Protein AF-A0A329ZVU0-F1 (afdb_monomer_lite)

Foldseek 3Di:
DPFDFAPDFDWDLAKWFWLDWAADAQRWIKTKTFHADPVQGTKIKIWTQFHPVFAPDDHGDIHHQRHGRGGGHFRHDPNHRPCPDPPDTDTDTDMWIFSPRVPSVPYVPQQQPVDPDRRHDPRIDDCVVSNVVSCCVPPVDDD

Radius of gyration: 15.56 Å; chains: 1; bounding box: 35×38×43 Å

Secondary structure (DSSP, 8-state):
-PPPPP--EEE-SSSEEEEEEEE-GGG-EEEEEEEEETTTEEEEEEEEEE-GGG----TT-EE-TT-EEEEBPBP-BTTB---SSTT---B--EEEEES-TT----TTTSB-TTSTTTTB-TTEE--HHHHHHHHHHHHS---

pLDDT: mean 91.16, std 9.7, range [45.03, 98.69]

Sequence (143 aa):
MKNPKSNVEIVAIANGEVLDTRAFYLETHQVTILHETSKYGKFIIRYGEMDKNSIKVNIGDKVKQGQVLGYAGLMLENGVHPNIVPNRQVMMLHFEYFTNGNDTNVIGKLTDKSKLPFQRRNDITDPLEILQEGYNNTFGGNK

Structure (mmCIF, N/CA/C/O backbone):
data_AF-A0A329ZVU0-F1
#
_entry.id   AF-A0A329ZVU0-F1
#
loop_
_atom_site.group_PDB
_atom_site.id
_atom_site.type_symbol
_atom_site.label_atom_id
_atom_site.label_alt_id
_atom_site.label_comp_id
_atom_site.label_asym_id
_atom_site.label_entity_id
_atom_site.label_seq_id
_atom_site.pdbx_PDB_ins_code
_atom_site.Cartn_x
_atom_site.Cartn_y
_atom_site.Cartn_z
_atom_site.occupancy
_atom_site.B_iso_or_equiv
_atom_site.auth_seq_id
_atom_site.auth_comp_id
_atom_site.auth_asym_id
_atom_site.auth_atom_id
_atom_site.pdbx_PDB_model_num
ATOM 1 N N . MET A 1 1 ? 8.796 -9.697 -25.199 1.00 48.38 1 MET A N 1
ATOM 2 C CA . MET A 1 1 ? 8.230 -10.566 -24.141 1.00 48.38 1 MET A CA 1
ATOM 3 C C . MET A 1 1 ? 6.923 -9.946 -23.676 1.00 48.38 1 MET A C 1
ATOM 5 O O . MET A 1 1 ? 6.872 -8.728 -23.585 1.00 48.38 1 MET A O 1
ATOM 9 N N . LYS A 1 2 ? 5.865 -10.730 -23.429 1.00 51.41 2 LYS A N 1
ATOM 10 C CA . LYS A 1 2 ? 4.685 -10.203 -22.721 1.00 51.41 2 LYS A CA 1
ATOM 11 C C . LYS A 1 2 ? 5.136 -9.844 -21.302 1.00 51.41 2 LYS A C 1
ATOM 13 O O . LYS A 1 2 ? 5.776 -10.687 -20.677 1.00 51.41 2 LYS A O 1
ATOM 18 N N . ASN A 1 3 ? 4.848 -8.630 -20.823 1.00 59.19 3 ASN A N 1
ATOM 19 C CA . ASN A 1 3 ? 5.105 -8.287 -19.423 1.00 59.19 3 ASN A CA 1
ATOM 20 C C . ASN A 1 3 ? 4.354 -9.303 -18.547 1.00 59.19 3 ASN A C 1
ATOM 22 O O . ASN A 1 3 ? 3.129 -9.405 -18.692 1.00 59.19 3 ASN A O 1
ATOM 26 N N . PRO A 1 4 ? 5.046 -10.098 -17.711 1.00 73.25 4 PRO A N 1
ATOM 27 C CA . PRO A 1 4 ? 4.374 -10.968 -16.755 1.00 73.25 4 PRO A CA 1
ATOM 28 C C . PRO A 1 4 ? 3.457 -10.107 -15.883 1.00 73.25 4 PRO A C 1
ATOM 30 O O . PRO A 1 4 ? 3.841 -9.026 -15.436 1.00 73.25 4 PRO A O 1
ATOM 33 N N . LYS A 1 5 ? 2.231 -10.574 -15.665 1.00 75.44 5 LYS A N 1
ATOM 34 C CA . LYS A 1 5 ? 1.333 -9.979 -14.679 1.00 75.44 5 LYS A CA 1
ATOM 35 C C . LYS A 1 5 ? 1.378 -10.839 -13.432 1.00 75.44 5 LYS A C 1
ATOM 37 O O . LYS A 1 5 ? 1.271 -12.060 -13.542 1.00 75.44 5 LYS A O 1
ATOM 42 N N . SER A 1 6 ? 1.523 -10.207 -12.274 1.00 81.12 6 SER A N 1
ATOM 43 C CA . SER A 1 6 ? 1.318 -10.904 -11.012 1.00 81.12 6 SER A CA 1
ATOM 44 C C . SER A 1 6 ? -0.130 -11.382 -10.924 1.00 81.12 6 SER A C 1
ATOM 46 O O . SER A 1 6 ? -1.058 -10.654 -11.273 1.00 81.12 6 SER A O 1
ATOM 48 N N . ASN A 1 7 ? -0.320 -12.603 -10.441 1.00 84.44 7 ASN A N 1
ATOM 49 C CA . ASN A 1 7 ? -1.609 -13.124 -9.995 1.00 84.44 7 ASN A CA 1
ATOM 50 C C . ASN A 1 7 ? -1.753 -13.061 -8.462 1.00 84.44 7 ASN A C 1
ATOM 52 O O . ASN A 1 7 ? -2.696 -13.631 -7.922 1.00 84.44 7 ASN A O 1
ATOM 56 N N . VAL A 1 8 ? -0.827 -12.391 -7.767 1.00 86.19 8 VAL A N 1
ATOM 57 C CA . VAL A 1 8 ? -0.874 -12.191 -6.315 1.00 86.19 8 VAL A CA 1
ATOM 58 C C . VAL A 1 8 ? -1.695 -10.946 -6.010 1.00 86.19 8 VAL A C 1
ATOM 60 O O . VAL A 1 8 ? -1.301 -9.830 -6.361 1.00 86.19 8 VAL A O 1
ATOM 63 N N . GLU A 1 9 ? -2.840 -11.155 -5.369 1.00 94.38 9 GLU A N 1
ATOM 64 C CA . GLU A 1 9 ? -3.731 -10.088 -4.925 1.00 94.38 9 GLU A CA 1
ATOM 65 C C . GLU A 1 9 ? -3.141 -9.342 -3.730 1.00 94.38 9 GLU A C 1
ATOM 67 O O . GLU A 1 9 ? -2.630 -9.940 -2.783 1.00 94.38 9 GLU A O 1
ATOM 72 N N . ILE A 1 10 ? -3.256 -8.018 -3.764 1.00 96.62 10 ILE A N 1
ATOM 73 C CA . ILE A 1 10 ? -2.991 -7.144 -2.626 1.00 96.62 10 ILE A CA 1
ATOM 74 C C . ILE A 1 10 ? -4.347 -6.669 -2.118 1.00 96.62 10 ILE A C 1
ATOM 76 O O . ILE A 1 10 ? -5.135 -6.098 -2.878 1.00 96.62 10 ILE A O 1
ATOM 80 N N . VAL A 1 11 ? -4.623 -6.914 -0.840 1.00 96.56 11 VAL A N 1
ATOM 81 C CA . VAL A 1 11 ? -5.914 -6.623 -0.208 1.00 96.56 11 VAL A CA 1
ATOM 82 C C . VAL A 1 11 ? -5.766 -5.609 0.922 1.00 96.56 11 VAL A C 1
ATOM 84 O O . VAL A 1 11 ? -4.717 -5.520 1.558 1.00 96.56 11 VAL A O 1
ATOM 87 N N . ALA A 1 12 ? -6.832 -4.858 1.193 1.00 97.19 12 ALA A N 1
ATOM 88 C CA . ALA A 1 12 ? -6.907 -3.980 2.354 1.00 97.19 12 ALA A CA 1
ATOM 89 C C . ALA A 1 12 ? -6.915 -4.803 3.652 1.00 97.19 12 ALA A C 1
ATOM 91 O O . ALA A 1 12 ? -7.777 -5.663 3.836 1.00 97.19 12 ALA A O 1
ATOM 92 N N . ILE A 1 13 ? -5.995 -4.520 4.579 1.00 95.62 13 ILE A N 1
ATOM 93 C CA . ILE A 1 13 ? -5.874 -5.289 5.833 1.00 95.62 13 ILE A CA 1
ATOM 94 C C . ILE A 1 13 ? -6.981 -4.985 6.853 1.00 95.62 13 ILE A C 1
ATOM 96 O O . ILE A 1 13 ? -7.172 -5.739 7.801 1.00 95.62 13 ILE A O 1
ATOM 100 N N . ALA A 1 14 ? -7.686 -3.869 6.670 1.00 96.06 14 ALA A N 1
ATOM 101 C CA . ALA A 1 14 ? -8.777 -3.392 7.509 1.00 96.06 14 ALA A CA 1
ATOM 102 C C . ALA A 1 14 ? -9.691 -2.466 6.689 1.00 96.06 14 ALA A C 1
ATOM 104 O O . ALA A 1 14 ? -9.379 -2.098 5.554 1.00 96.06 14 ALA A O 1
ATOM 105 N N . ASN A 1 15 ? -10.814 -2.041 7.268 1.00 96.94 15 ASN A N 1
ATOM 106 C CA . ASN A 1 15 ? -11.616 -0.962 6.688 1.00 96.94 15 ASN A CA 1
ATOM 107 C C . ASN A 1 15 ? -10.808 0.345 6.656 1.00 96.94 15 ASN A C 1
ATOM 109 O O . ASN A 1 15 ? -9.943 0.557 7.508 1.00 96.94 15 ASN A O 1
ATOM 113 N N . GLY A 1 16 ? -11.079 1.224 5.695 1.00 98.00 16 GLY A N 1
ATOM 114 C CA . GLY A 1 16 ? -10.339 2.480 5.598 1.00 98.00 16 GLY A CA 1
ATOM 115 C C . GLY A 1 16 ? -10.793 3.415 4.488 1.00 98.00 16 GLY A C 1
ATOM 116 O O . GLY A 1 16 ? -11.824 3.199 3.848 1.00 98.00 16 GLY A O 1
ATOM 117 N N . GLU A 1 17 ? -10.001 4.458 4.270 1.00 98.56 17 GLU A N 1
ATOM 118 C CA . GLU A 1 17 ? -10.152 5.447 3.204 1.00 98.56 17 GLU A CA 1
ATOM 119 C C . GLU A 1 17 ? -8.820 5.661 2.484 1.00 98.56 17 GLU A C 1
ATOM 121 O O . GLU A 1 17 ? -7.778 5.839 3.121 1.00 98.56 17 GLU A O 1
ATOM 126 N N . VAL A 1 18 ? -8.848 5.637 1.155 1.00 98.50 18 VAL A N 1
ATOM 127 C CA . VAL A 1 18 ? -7.662 5.845 0.324 1.00 98.50 18 VAL A CA 1
ATOM 128 C C . VAL A 1 18 ? -7.239 7.310 0.391 1.00 98.50 18 VAL A C 1
ATOM 130 O O . VAL A 1 18 ? -7.974 8.201 -0.027 1.00 98.50 18 VAL A O 1
ATOM 133 N N . LEU A 1 19 ? -6.026 7.558 0.878 1.00 98.25 19 LEU A N 1
ATOM 134 C CA . LEU A 1 19 ? -5.441 8.895 0.971 1.00 98.25 19 LEU A CA 1
ATOM 135 C C . LEU A 1 19 ? -4.626 9.274 -0.268 1.00 98.25 19 LEU A C 1
ATOM 137 O O . LEU A 1 19 ? -4.458 10.458 -0.557 1.00 98.25 19 LEU A O 1
ATOM 141 N N . ASP A 1 20 ? -4.057 8.290 -0.968 1.00 97.56 20 ASP A N 1
ATOM 142 C CA . ASP A 1 20 ? -3.112 8.555 -2.049 1.00 97.56 20 ASP A CA 1
ATOM 143 C C . ASP A 1 20 ? -2.966 7.368 -3.006 1.00 97.56 20 ASP A C 1
ATOM 145 O O . ASP A 1 20 ? -2.939 6.214 -2.578 1.00 97.56 20 ASP A O 1
ATOM 149 N N . THR A 1 21 ? -2.793 7.668 -4.292 1.00 96.94 21 THR A N 1
ATOM 150 C CA . THR A 1 21 ? -2.464 6.705 -5.351 1.00 96.94 21 THR A CA 1
ATOM 151 C C . THR A 1 21 ? -1.487 7.361 -6.326 1.00 96.94 21 THR A C 1
ATOM 153 O O . THR A 1 21 ? -1.842 8.353 -6.966 1.00 96.94 21 THR A O 1
ATOM 156 N N . ARG A 1 22 ? -0.252 6.860 -6.457 1.00 95.56 22 ARG A N 1
ATOM 157 C CA . ARG A 1 22 ? 0.761 7.502 -7.327 1.00 95.56 22 ARG A CA 1
ATOM 158 C C . ARG A 1 22 ? 1.888 6.574 -7.764 1.00 95.56 22 ARG A C 1
ATOM 160 O O . ARG A 1 22 ? 2.026 5.475 -7.236 1.00 95.56 22 ARG A O 1
ATOM 167 N N . ALA A 1 23 ? 2.728 7.078 -8.669 1.00 96.06 23 ALA A N 1
ATOM 168 C CA . ALA A 1 23 ? 3.979 6.444 -9.068 1.00 96.06 23 ALA A CA 1
ATOM 169 C C . ALA A 1 23 ? 4.916 6.197 -7.875 1.00 96.06 23 ALA A C 1
ATOM 171 O O . ALA A 1 23 ? 5.032 7.025 -6.966 1.00 96.06 23 ALA A O 1
ATOM 172 N N . PHE A 1 24 ? 5.594 5.057 -7.908 1.00 95.19 24 PHE A N 1
ATOM 173 C CA . PHE A 1 24 ? 6.510 4.589 -6.879 1.00 95.19 24 PHE A CA 1
ATOM 174 C C . PHE A 1 24 ? 7.794 4.030 -7.517 1.00 95.19 24 PHE A C 1
ATOM 176 O O . PHE A 1 24 ? 8.076 4.285 -8.689 1.00 95.19 24 PHE A O 1
ATOM 183 N N . TYR A 1 25 ? 8.620 3.346 -6.728 1.00 92.81 25 TYR A N 1
ATOM 184 C CA . TYR A 1 25 ? 9.929 2.843 -7.139 1.00 92.81 25 TYR A CA 1
ATOM 185 C C . TYR A 1 25 ? 9.840 1.899 -8.354 1.00 92.81 25 TYR A C 1
ATOM 187 O O . TYR A 1 25 ? 8.923 1.088 -8.444 1.00 92.81 25 TYR A O 1
ATOM 195 N N . LEU A 1 26 ? 10.789 2.005 -9.289 1.00 94.38 26 LEU A N 1
ATOM 196 C CA . LEU A 1 26 ? 10.929 1.106 -10.446 1.00 94.38 26 LEU A CA 1
ATOM 197 C C . LEU A 1 26 ? 9.638 0.877 -11.257 1.00 94.38 26 LEU A C 1
ATOM 199 O O . LEU A 1 26 ? 9.197 -0.256 -11.449 1.00 94.38 26 LEU A O 1
ATOM 203 N N . GLU A 1 27 ? 9.030 1.976 -11.716 1.00 94.50 27 GLU A N 1
ATOM 204 C CA . GLU A 1 27 ? 7.833 2.002 -12.583 1.00 94.50 27 GLU A CA 1
ATOM 205 C C . GLU A 1 27 ? 6.565 1.371 -11.990 1.00 94.50 27 GLU A C 1
ATOM 207 O O . GLU A 1 27 ? 5.533 1.258 -12.657 1.00 94.50 27 GLU A O 1
ATOM 212 N N . THR A 1 28 ? 6.591 1.040 -10.705 1.00 95.81 28 THR A N 1
ATOM 213 C CA . THR A 1 28 ? 5.415 0.591 -9.966 1.00 95.81 28 THR A CA 1
ATOM 214 C C . THR A 1 28 ? 4.603 1.771 -9.430 1.00 95.81 28 THR A C 1
ATOM 216 O O . THR A 1 28 ? 4.924 2.942 -9.657 1.00 95.81 28 THR A O 1
ATOM 219 N N . HIS A 1 29 ? 3.494 1.486 -8.756 1.00 97.38 29 HIS A N 1
ATOM 220 C CA . HIS A 1 29 ? 2.655 2.462 -8.067 1.00 97.38 29 HIS A CA 1
ATOM 221 C C . HIS A 1 29 ? 2.452 2.075 -6.602 1.00 97.38 29 HIS A C 1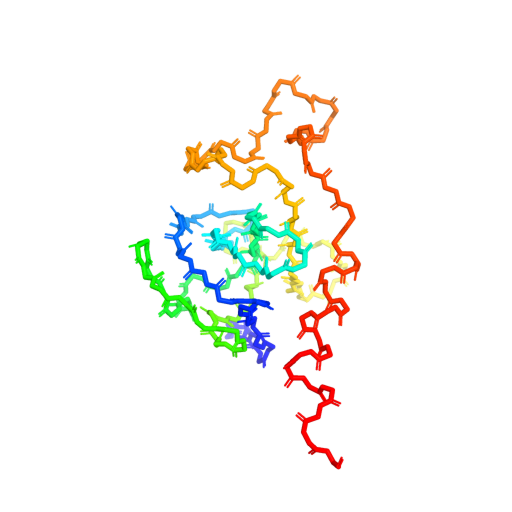
ATOM 223 O O . HIS A 1 29 ? 2.817 0.987 -6.164 1.00 97.38 29 HIS A O 1
ATOM 229 N N . GLN A 1 30 ? 1.881 2.993 -5.836 1.00 97.88 30 GLN A N 1
ATOM 230 C CA . GLN A 1 30 ? 1.508 2.773 -4.448 1.00 97.88 30 GLN A CA 1
ATOM 231 C C . GLN A 1 30 ? 0.055 3.176 -4.206 1.00 97.88 30 GLN A C 1
ATOM 233 O O . GLN A 1 30 ? -0.445 4.094 -4.866 1.00 97.88 30 GLN A O 1
ATOM 238 N N . VAL A 1 31 ? -0.572 2.534 -3.226 1.00 98.44 31 VAL A N 1
ATOM 239 C CA . VAL A 1 31 ? -1.836 2.949 -2.615 1.00 98.44 31 VAL A CA 1
ATOM 240 C C . VAL A 1 31 ? -1.588 3.197 -1.126 1.00 98.44 31 VAL A C 1
ATOM 242 O O . VAL A 1 31 ? -1.046 2.339 -0.433 1.00 98.44 31 VAL A O 1
ATOM 245 N N . THR A 1 32 ? -1.983 4.362 -0.616 1.00 98.44 32 THR A N 1
ATOM 246 C CA . THR A 1 32 ? -1.909 4.696 0.814 1.00 98.44 32 THR A CA 1
ATOM 247 C C . THR A 1 32 ? -3.315 4.786 1.378 1.00 98.44 32 THR A C 1
ATOM 249 O O . THR A 1 32 ? -4.157 5.483 0.814 1.00 98.44 32 THR A O 1
ATOM 252 N N . ILE A 1 33 ? -3.568 4.117 2.500 1.00 98.56 33 ILE A N 1
ATOM 253 C CA . ILE A 1 33 ? -4.896 4.034 3.114 1.00 98.56 33 ILE A CA 1
ATOM 254 C C . ILE A 1 33 ? -4.806 4.404 4.592 1.00 98.56 33 ILE A C 1
ATOM 256 O O . ILE A 1 33 ? -3.950 3.891 5.314 1.00 98.56 33 ILE A O 1
ATOM 260 N N . LEU A 1 34 ? -5.713 5.276 5.033 1.00 98.56 34 LEU A N 1
ATOM 261 C CA . LEU A 1 34 ? -6.032 5.469 6.442 1.00 98.56 34 LEU A CA 1
ATOM 262 C C . LEU A 1 34 ? -6.966 4.347 6.877 1.00 98.56 34 LEU A C 1
ATOM 264 O O . LEU A 1 34 ? -8.113 4.281 6.435 1.00 98.56 34 LEU A O 1
ATOM 268 N N . HIS A 1 35 ? -6.479 3.487 7.752 1.00 98.00 35 HIS A N 1
ATOM 269 C CA . HIS A 1 35 ? -7.250 2.429 8.374 1.00 98.00 35 HIS A CA 1
ATOM 270 C C . HIS A 1 35 ? -7.625 2.795 9.805 1.00 98.00 35 HIS A C 1
ATOM 272 O O . HIS A 1 35 ? -6.980 3.626 10.448 1.00 98.00 35 HIS A O 1
ATOM 278 N N . GLU A 1 36 ? -8.668 2.143 10.305 1.00 95.06 36 GLU A N 1
ATOM 279 C CA . GLU A 1 36 ? -9.074 2.239 11.701 1.00 95.06 36 GLU A CA 1
ATOM 280 C C . GLU A 1 36 ? -9.565 0.877 12.193 1.00 95.06 36 GLU A C 1
ATOM 282 O O . GLU A 1 36 ? -10.427 0.254 11.565 1.00 95.06 36 GLU A O 1
ATOM 287 N N . THR A 1 37 ? -9.016 0.410 13.314 1.00 92.62 37 THR A N 1
ATOM 288 C CA . THR A 1 37 ? -9.511 -0.775 14.030 1.00 92.62 37 THR A CA 1
ATOM 289 C C . THR A 1 37 ? -9.796 -0.429 15.485 1.00 92.62 37 THR A C 1
ATOM 291 O O . THR A 1 37 ? -9.247 0.524 16.037 1.00 92.62 37 THR A O 1
ATOM 294 N N . SER A 1 38 ? -10.652 -1.215 16.137 1.00 90.19 38 SER A N 1
ATOM 295 C CA . SER A 1 38 ? -10.950 -1.037 17.563 1.00 90.19 38 SER A CA 1
ATOM 296 C C . SER A 1 38 ? -9.727 -1.267 18.457 1.00 90.19 38 SER A C 1
ATOM 298 O O . SER A 1 38 ? -9.643 -0.672 19.528 1.00 90.19 38 SER A O 1
ATOM 300 N N . LYS A 1 39 ? -8.783 -2.113 18.024 1.00 90.00 39 LYS A N 1
ATOM 301 C CA . LYS A 1 39 ? -7.582 -2.473 18.785 1.00 90.00 39 LYS A CA 1
ATOM 302 C C . LYS A 1 39 ? -6.434 -1.476 18.614 1.00 90.00 39 LYS A C 1
ATOM 304 O O . LYS A 1 39 ? -5.788 -1.139 19.600 1.00 90.00 39 LYS A O 1
ATOM 309 N N . TYR A 1 40 ? -6.179 -1.016 17.388 1.00 90.88 40 TYR A N 1
ATOM 310 C CA . TYR A 1 40 ? -5.010 -0.185 17.065 1.00 90.88 40 TYR A CA 1
ATOM 311 C C . TYR A 1 40 ? -5.358 1.278 16.762 1.00 90.88 40 TYR A C 1
ATOM 313 O O . TYR A 1 40 ? -4.462 2.081 16.505 1.00 90.88 40 TYR A O 1
ATOM 321 N N . GLY A 1 41 ? -6.641 1.648 16.809 1.00 94.38 41 GLY A N 1
ATOM 322 C CA . GLY A 1 41 ? -7.090 2.991 16.461 1.00 94.38 41 GLY A CA 1
ATOM 323 C C . GLY A 1 41 ? -6.803 3.314 14.996 1.00 94.38 41 GLY A C 1
ATOM 324 O O . GLY A 1 41 ? -6.835 2.429 14.141 1.00 94.38 41 GLY A O 1
ATOM 325 N N . LYS A 1 42 ? -6.536 4.592 14.707 1.00 97.19 42 LYS A N 1
ATOM 326 C CA . LYS A 1 42 ? -6.217 5.071 13.358 1.00 97.19 42 LYS A CA 1
ATOM 327 C C . LYS A 1 42 ? -4.749 4.869 13.024 1.00 97.19 42 LYS A C 1
ATOM 329 O O . LYS A 1 42 ? -3.877 5.312 13.767 1.00 97.19 42 LYS A O 1
ATOM 334 N N . PHE A 1 43 ? -4.486 4.324 11.847 1.00 97.31 43 PHE A N 1
ATOM 335 C CA . PHE A 1 43 ? -3.139 4.141 11.325 1.00 97.31 43 PHE A CA 1
ATOM 336 C C . PHE A 1 43 ? -3.107 4.209 9.805 1.00 97.31 43 PHE A C 1
ATOM 338 O O . PHE A 1 43 ? -4.135 4.100 9.141 1.00 97.31 43 PHE A O 1
ATOM 345 N N . ILE A 1 44 ? -1.918 4.388 9.239 1.00 97.94 44 ILE A N 1
ATOM 346 C CA . ILE A 1 44 ? -1.747 4.527 7.793 1.00 97.94 44 ILE A CA 1
ATOM 347 C C . ILE A 1 44 ? -0.903 3.372 7.276 1.00 97.94 44 ILE A C 1
ATOM 349 O O . ILE A 1 44 ? 0.141 3.055 7.847 1.00 97.94 44 ILE A O 1
ATOM 353 N N . ILE A 1 45 ? -1.357 2.761 6.184 1.00 98.06 45 ILE A N 1
ATOM 354 C CA . ILE A 1 45 ? -0.613 1.735 5.457 1.00 98.06 45 ILE A CA 1
ATOM 355 C C . ILE A 1 45 ? -0.281 2.249 4.064 1.00 98.06 45 ILE A C 1
ATOM 357 O O . ILE A 1 45 ? -1.165 2.747 3.364 1.00 98.06 45 ILE A O 1
ATOM 361 N N . ARG A 1 46 ? 0.978 2.088 3.647 1.00 97.88 46 ARG A N 1
ATOM 362 C CA . ARG A 1 46 ? 1.392 2.226 2.246 1.00 97.88 46 ARG A CA 1
ATOM 363 C C . ARG A 1 46 ? 1.613 0.841 1.647 1.00 97.88 46 ARG A C 1
ATOM 365 O O . ARG A 1 46 ? 2.528 0.129 2.055 1.00 97.88 46 ARG A O 1
ATOM 372 N N . TYR A 1 47 ? 0.792 0.504 0.659 1.00 97.94 47 TYR A N 1
ATOM 373 C CA . TYR A 1 47 ? 0.929 -0.658 -0.212 1.00 97.94 47 TYR A CA 1
ATOM 374 C C . TYR A 1 47 ? 1.701 -0.212 -1.458 1.00 97.94 47 TYR A C 1
ATOM 376 O O . TYR A 1 47 ? 1.129 0.367 -2.379 1.00 97.94 47 TYR A O 1
ATOM 384 N N . GLY A 1 48 ? 3.019 -0.371 -1.448 1.00 97.25 48 GLY A N 1
ATOM 385 C CA . GLY A 1 48 ? 3.903 -0.018 -2.556 1.00 97.25 48 GLY A CA 1
ATOM 386 C C . GLY A 1 48 ? 4.110 -1.161 -3.547 1.00 97.25 48 GLY A C 1
ATOM 387 O O . GLY A 1 48 ? 3.687 -2.292 -3.326 1.00 97.25 48 GLY A O 1
ATOM 388 N N . GLU A 1 49 ? 4.794 -0.842 -4.643 1.00 96.38 49 GLU A N 1
ATOM 389 C CA . GLU A 1 49 ? 5.191 -1.796 -5.686 1.00 96.38 49 GLU A CA 1
ATOM 390 C C . GLU A 1 49 ? 4.024 -2.509 -6.386 1.00 96.38 49 GLU A C 1
ATOM 392 O O . GLU A 1 49 ? 4.121 -3.648 -6.829 1.00 96.38 49 GLU A O 1
ATOM 397 N N . MET A 1 50 ? 2.905 -1.802 -6.546 1.00 97.12 50 MET A N 1
ATOM 398 C CA . MET A 1 50 ? 1.700 -2.273 -7.232 1.00 97.12 50 MET A CA 1
ATOM 399 C C . MET A 1 50 ? 1.757 -2.022 -8.748 1.00 97.12 50 MET A C 1
ATOM 401 O O . MET A 1 50 ? 2.340 -1.036 -9.204 1.00 97.12 50 MET A O 1
ATOM 405 N N . ASP A 1 51 ? 1.099 -2.866 -9.550 1.00 95.75 51 ASP A N 1
ATOM 406 C CA . ASP A 1 51 ? 0.895 -2.608 -10.983 1.00 95.75 51 ASP A CA 1
ATOM 407 C C . ASP A 1 51 ? -0.133 -1.485 -11.169 1.00 95.75 51 ASP A C 1
ATOM 409 O O . ASP A 1 51 ? -1.303 -1.647 -10.805 1.00 95.75 51 ASP A O 1
ATOM 413 N N . LYS A 1 52 ? 0.288 -0.380 -11.802 1.00 95.50 52 LYS A N 1
ATOM 414 C CA . LYS A 1 52 ? -0.534 0.804 -12.101 1.00 95.50 52 LYS A CA 1
ATOM 415 C C . LYS A 1 52 ? -1.890 0.445 -12.695 1.00 95.50 52 LYS A C 1
ATOM 417 O O . LYS A 1 52 ? -2.910 0.978 -12.273 1.00 95.50 52 LYS A O 1
ATOM 422 N N . ASN A 1 53 ? -1.897 -0.435 -13.694 1.00 94.94 53 ASN A N 1
ATOM 423 C CA . ASN A 1 53 ? -3.105 -0.734 -14.466 1.00 94.94 53 ASN A CA 1
ATOM 424 C C . ASN A 1 53 ? -4.037 -1.713 -13.742 1.00 94.94 53 ASN A C 1
ATOM 426 O O . ASN A 1 53 ? -5.114 -2.025 -14.247 1.00 94.94 53 ASN A O 1
ATOM 430 N N . SER A 1 54 ? -3.605 -2.225 -12.591 1.00 96.25 54 SER A N 1
ATOM 431 C CA . SER A 1 54 ? -4.339 -3.194 -11.791 1.00 96.25 54 SER A CA 1
ATOM 432 C C . SER A 1 54 ? -5.014 -2.581 -10.562 1.00 96.25 54 SER A C 1
ATOM 434 O O . SER A 1 54 ? -5.850 -3.246 -9.950 1.00 96.25 54 SER A O 1
ATOM 436 N N . ILE A 1 55 ? -4.652 -1.342 -10.199 1.00 98.06 55 ILE A N 1
ATOM 437 C CA . ILE A 1 55 ? -5.208 -0.632 -9.045 1.00 98.06 55 ILE A CA 1
AT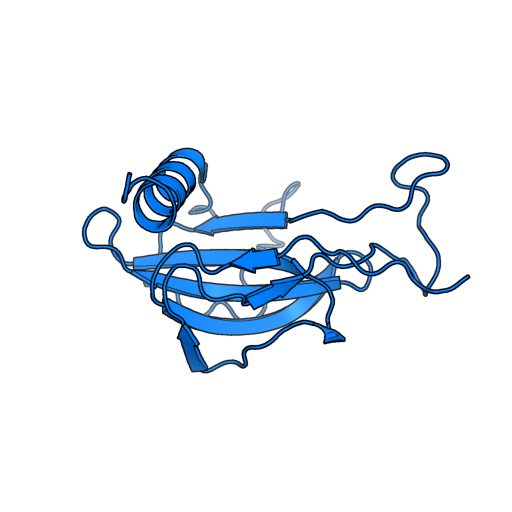OM 438 C C . ILE A 1 55 ? -6.703 -0.385 -9.276 1.00 98.06 55 ILE A C 1
ATOM 440 O O . ILE A 1 55 ? -7.106 0.156 -10.305 1.00 98.06 55 ILE A O 1
ATOM 444 N N . LYS A 1 56 ? -7.523 -0.795 -8.304 1.00 98.19 56 LYS A N 1
ATOM 445 C CA . LYS A 1 56 ? -8.995 -0.787 -8.381 1.00 98.19 56 LYS A CA 1
ATOM 446 C C . LYS A 1 56 ? -9.656 0.337 -7.578 1.00 98.19 56 LYS A C 1
ATOM 448 O O . LYS A 1 56 ? -10.879 0.364 -7.490 1.00 98.19 56 LYS A O 1
ATOM 453 N N . VAL A 1 57 ? -8.866 1.211 -6.960 1.00 98.50 57 VAL A N 1
ATOM 454 C CA . VAL A 1 57 ? -9.340 2.259 -6.046 1.00 98.50 57 VAL A CA 1
ATOM 455 C C . VAL A 1 57 ? -8.736 3.614 -6.402 1.00 98.50 57 VAL A C 1
ATOM 457 O O . VAL A 1 57 ? -7.627 3.686 -6.932 1.00 98.50 57 VAL A O 1
ATOM 460 N N . ASN A 1 58 ? -9.455 4.682 -6.079 1.00 97.88 58 ASN A N 1
ATOM 461 C CA . ASN A 1 58 ? -9.053 6.073 -6.245 1.00 97.88 58 ASN A CA 1
ATOM 462 C C . ASN A 1 58 ? -8.956 6.775 -4.885 1.00 97.88 58 ASN A C 1
ATOM 464 O O . ASN A 1 58 ? -9.488 6.306 -3.881 1.00 97.88 58 ASN A O 1
ATOM 468 N N . ILE A 1 59 ? -8.288 7.929 -4.857 1.00 97.75 59 ILE A N 1
ATOM 469 C CA . ILE A 1 59 ? -8.235 8.796 -3.672 1.00 97.75 59 ILE A CA 1
ATOM 470 C C . ILE A 1 59 ? -9.660 9.160 -3.225 1.00 97.75 59 ILE A C 1
ATOM 472 O O . ILE A 1 59 ? -10.476 9.582 -4.041 1.00 97.75 59 ILE A O 1
ATOM 476 N N . GLY A 1 60 ? -9.936 9.014 -1.928 1.00 98.06 60 GLY A N 1
ATOM 477 C CA . GLY A 1 60 ? -11.246 9.234 -1.309 1.00 98.06 60 GLY A CA 1
ATOM 478 C C . GLY A 1 60 ? -12.143 7.993 -1.253 1.00 98.06 60 GLY A C 1
ATOM 479 O O . GLY A 1 60 ? -13.134 7.995 -0.519 1.00 98.06 60 GLY A O 1
ATOM 480 N N . ASP A 1 61 ? -11.804 6.913 -1.966 1.00 98.69 61 ASP A N 1
ATOM 481 C CA . ASP A 1 61 ? -12.590 5.681 -1.912 1.00 98.69 61 ASP A CA 1
ATOM 482 C C . ASP A 1 61 ? -12.534 5.057 -0.514 1.00 98.69 61 ASP A C 1
ATOM 484 O O . ASP A 1 61 ? -11.481 4.967 0.127 1.00 98.69 61 ASP A O 1
ATOM 488 N N . LYS A 1 62 ? -13.685 4.566 -0.048 1.00 98.69 62 LYS A N 1
ATOM 489 C CA . LYS A 1 62 ? -13.763 3.724 1.147 1.00 98.69 62 LYS A CA 1
ATOM 490 C C . LYS A 1 62 ? -13.456 2.282 0.768 1.00 98.69 62 LYS A C 1
ATOM 492 O O . LYS A 1 62 ? -14.028 1.758 -0.186 1.00 98.69 62 LYS A O 1
ATOM 497 N N . VAL A 1 63 ? -12.616 1.623 1.557 1.00 98.56 63 VAL A N 1
ATOM 498 C CA . VAL A 1 63 ? -12.282 0.206 1.375 1.00 98.56 63 VAL A CA 1
ATOM 499 C C . VAL A 1 63 ? -12.790 -0.634 2.537 1.00 98.56 63 VAL A C 1
ATOM 501 O O . VAL A 1 63 ? -12.891 -0.163 3.676 1.00 98.56 63 VAL A O 1
ATOM 504 N N . LYS A 1 64 ? -13.107 -1.895 2.248 1.00 97.38 64 LYS A N 1
ATOM 505 C CA . LYS A 1 64 ? -13.411 -2.912 3.257 1.00 97.38 64 LYS A CA 1
ATOM 506 C C . LYS A 1 64 ? -12.230 -3.847 3.467 1.00 97.38 64 LYS A C 1
ATOM 508 O O . LYS A 1 64 ? -11.466 -4.096 2.540 1.00 97.38 64 LYS A O 1
ATOM 513 N N . GLN A 1 65 ? -12.101 -4.386 4.674 1.00 95.19 65 GLN A N 1
ATOM 514 C CA . GLN A 1 65 ? -11.135 -5.446 4.952 1.00 95.19 65 GLN A CA 1
ATOM 515 C C . GLN A 1 65 ? -11.286 -6.598 3.943 1.00 95.19 65 GLN A C 1
ATOM 517 O O . GLN A 1 65 ? -12.403 -7.011 3.633 1.00 95.19 65 GLN A O 1
ATOM 522 N N . GLY A 1 66 ? -10.166 -7.091 3.412 1.00 94.62 66 GLY A N 1
ATOM 523 C CA . GLY A 1 66 ? -10.125 -8.142 2.394 1.00 94.62 66 GLY A CA 1
ATOM 524 C C . GLY A 1 66 ? -10.450 -7.668 0.972 1.00 94.62 66 GLY A C 1
ATOM 525 O O . GLY A 1 66 ? -10.320 -8.447 0.031 1.00 94.62 66 GLY A O 1
ATOM 526 N N . GLN A 1 67 ? -10.838 -6.403 0.771 1.00 97.50 67 GLN A N 1
ATOM 527 C CA . GLN A 1 67 ? -11.084 -5.862 -0.565 1.00 97.50 67 GLN A CA 1
ATOM 528 C C . GLN A 1 67 ? -9.791 -5.848 -1.384 1.00 97.50 67 GLN A C 1
ATOM 530 O O . GLN A 1 67 ? -8.785 -5.285 -0.952 1.00 97.50 67 GLN A O 1
ATOM 535 N N . VAL A 1 68 ? -9.844 -6.408 -2.595 1.00 97.56 68 VAL A N 1
ATOM 536 C CA . VAL A 1 68 ? -8.729 -6.373 -3.549 1.00 97.56 68 VAL A CA 1
ATOM 537 C C . VAL A 1 68 ? -8.462 -4.934 -3.987 1.00 97.56 68 VAL A C 1
ATOM 539 O O . VAL A 1 68 ? -9.313 -4.293 -4.605 1.00 97.56 68 VAL A O 1
ATOM 542 N N . LEU A 1 69 ? -7.255 -4.455 -3.699 1.00 98.38 69 LEU A N 1
ATOM 543 C CA . LEU A 1 69 ? -6.748 -3.139 -4.087 1.00 98.38 69 LEU A CA 1
ATOM 544 C C . LEU A 1 69 ? -6.090 -3.173 -5.469 1.00 98.38 69 LEU A C 1
ATOM 546 O O . LEU A 1 69 ? -6.140 -2.188 -6.199 1.00 98.38 69 LEU A O 1
ATOM 550 N N . GLY A 1 70 ? -5.486 -4.306 -5.827 1.00 97.38 70 GLY A N 1
ATOM 551 C CA . GLY A 1 70 ? -4.772 -4.519 -7.082 1.00 97.38 70 GLY A CA 1
ATOM 552 C C . GLY A 1 70 ? -3.835 -5.721 -6.984 1.00 97.38 70 GLY A C 1
ATOM 553 O O . GLY A 1 70 ? -4.060 -6.620 -6.172 1.00 97.38 70 GLY A O 1
ATOM 554 N N . TYR A 1 71 ? -2.788 -5.726 -7.804 1.00 97.19 71 TYR A N 1
ATOM 555 C CA . TYR A 1 71 ? -1.798 -6.800 -7.892 1.00 97.19 71 TYR A CA 1
ATOM 556 C C . TYR A 1 71 ? -0.377 -6.231 -7.831 1.00 97.19 71 TYR A C 1
ATOM 558 O O . TYR A 1 71 ? -0.155 -5.053 -8.127 1.00 97.19 71 TYR A O 1
ATOM 566 N N . ALA A 1 72 ? 0.593 -7.069 -7.460 1.00 95.94 72 ALA A N 1
ATOM 567 C CA . ALA A 1 72 ? 2.002 -6.673 -7.450 1.00 95.94 72 ALA A CA 1
ATOM 568 C C . ALA A 1 72 ? 2.497 -6.296 -8.861 1.00 95.94 72 ALA A C 1
ATOM 570 O O . ALA A 1 72 ? 2.175 -6.957 -9.853 1.00 95.94 72 ALA A O 1
ATOM 571 N N . GLY A 1 73 ? 3.280 -5.224 -8.939 1.00 94.75 73 GLY A N 1
ATOM 572 C CA . GLY A 1 73 ? 3.858 -4.686 -10.163 1.00 94.75 73 GLY A CA 1
ATOM 573 C C . GLY A 1 73 ? 5.217 -5.292 -10.478 1.00 94.75 73 GLY A C 1
ATOM 574 O O . GLY A 1 73 ? 5.999 -5.606 -9.583 1.00 94.75 73 GLY A O 1
ATOM 575 N N . LEU A 1 74 ? 5.502 -5.447 -11.771 1.00 93.25 74 LEU A N 1
ATOM 576 C CA . LEU A 1 74 ? 6.840 -5.793 -12.242 1.00 93.25 74 LEU A CA 1
ATOM 577 C C . LEU A 1 74 ? 7.765 -4.590 -12.060 1.00 93.25 74 LEU A C 1
ATOM 579 O O . LEU A 1 74 ? 7.464 -3.509 -12.560 1.00 93.25 74 LEU A O 1
ATOM 583 N N . MET A 1 75 ? 8.889 -4.794 -11.379 1.00 92.69 75 MET A N 1
ATOM 584 C CA . MET A 1 75 ? 9.874 -3.743 -11.134 1.00 92.69 75 MET A CA 1
ATOM 585 C C . MET A 1 75 ? 10.736 -3.531 -12.382 1.00 92.69 75 MET A C 1
ATOM 587 O O . MET A 1 75 ? 11.436 -4.447 -12.829 1.00 92.69 75 MET A O 1
ATOM 591 N N . LEU A 1 76 ? 10.676 -2.326 -12.946 1.00 92.44 76 LEU A N 1
ATOM 592 C CA . LEU A 1 76 ? 11.355 -1.939 -14.181 1.00 92.44 76 LEU A CA 1
ATOM 593 C C . LEU A 1 76 ? 12.055 -0.583 -14.032 1.00 92.44 76 LEU A C 1
ATOM 595 O O . LEU A 1 76 ? 11.626 0.285 -13.283 1.00 92.44 76 LEU A O 1
ATOM 599 N N . GLU A 1 77 ? 13.124 -0.384 -14.789 1.00 90.00 77 GLU A N 1
ATOM 600 C CA . GLU A 1 77 ? 13.793 0.898 -14.970 1.00 90.00 77 GLU A CA 1
ATOM 601 C C . GLU A 1 77 ? 13.858 1.211 -16.467 1.00 90.00 77 GLU A C 1
ATOM 603 O O . GLU A 1 77 ? 14.495 0.495 -17.241 1.00 90.00 77 GLU A O 1
ATOM 608 N N . ASN A 1 78 ? 13.161 2.265 -16.891 1.00 89.69 78 ASN A N 1
ATOM 609 C CA . ASN A 1 78 ? 12.999 2.655 -18.294 1.00 89.69 78 ASN A CA 1
ATOM 610 C C . ASN A 1 78 ? 12.470 1.507 -19.179 1.00 89.69 78 ASN A C 1
ATOM 612 O O . ASN A 1 78 ? 12.962 1.267 -20.282 1.00 89.69 78 ASN A O 1
ATOM 616 N N . GLY A 1 79 ? 11.484 0.762 -18.673 1.00 86.88 79 GLY A N 1
ATOM 617 C CA . GLY A 1 79 ? 10.883 -0.402 -19.322 1.00 86.88 79 GLY A CA 1
ATOM 618 C C . GLY A 1 79 ? 11.758 -1.662 -19.341 1.00 86.88 79 GLY A C 1
ATOM 619 O O . GLY A 1 79 ? 11.356 -2.665 -19.934 1.00 86.88 79 GLY A O 1
ATOM 620 N N . VAL A 1 80 ? 12.937 -1.644 -18.709 1.00 85.31 80 VAL A N 1
ATOM 621 C CA . VAL A 1 80 ? 13.890 -2.766 -18.673 1.00 85.31 80 VAL A CA 1
ATOM 622 C C . VAL A 1 80 ? 14.029 -3.298 -17.250 1.00 85.31 80 VAL A C 1
ATOM 624 O O . VAL A 1 80 ? 14.021 -2.543 -16.287 1.00 85.31 80 VAL A O 1
ATOM 627 N N . HIS A 1 81 ? 14.161 -4.616 -17.085 1.00 82.56 81 HIS A N 1
ATOM 628 C CA . HIS A 1 81 ? 14.365 -5.201 -15.760 1.00 82.56 81 HIS A CA 1
ATOM 629 C C . HIS A 1 81 ? 15.765 -4.837 -15.214 1.00 82.56 81 HIS A C 1
ATOM 631 O O . HIS A 1 81 ? 16.755 -5.238 -15.835 1.00 82.56 81 HIS A O 1
ATOM 637 N N . PRO A 1 82 ? 15.893 -4.173 -14.045 1.00 85.56 82 PRO A N 1
ATOM 638 C CA . PRO A 1 82 ? 17.170 -3.628 -13.559 1.00 85.56 82 PRO A CA 1
ATOM 639 C C . PRO A 1 82 ? 18.096 -4.679 -12.918 1.00 85.56 82 PRO A C 1
ATOM 641 O O . PRO A 1 82 ? 18.954 -4.366 -12.101 1.00 85.56 82 PRO A O 1
ATOM 644 N N . ASN A 1 83 ? 17.920 -5.955 -13.277 1.00 87.31 83 ASN A N 1
ATOM 645 C CA . ASN A 1 83 ? 18.704 -7.093 -12.786 1.00 87.31 83 ASN A CA 1
ATOM 646 C C . ASN A 1 83 ? 18.846 -7.162 -11.247 1.00 87.31 83 ASN A C 1
ATOM 648 O O . ASN A 1 83 ? 19.891 -7.565 -10.742 1.00 87.31 83 ASN A O 1
ATOM 652 N N . ILE A 1 84 ? 17.784 -6.799 -10.511 1.00 89.19 84 ILE A N 1
ATOM 653 C CA . ILE A 1 84 ? 17.731 -6.816 -9.031 1.00 89.19 84 ILE A CA 1
ATOM 654 C C . ILE A 1 84 ? 18.142 -8.190 -8.489 1.00 89.19 84 ILE A C 1
ATOM 656 O O . ILE A 1 84 ? 18.956 -8.298 -7.576 1.00 89.19 84 ILE A O 1
ATOM 660 N N . VAL A 1 85 ? 17.588 -9.247 -9.090 1.00 89.12 85 VAL A N 1
ATOM 661 C CA . VAL A 1 85 ? 18.019 -10.631 -8.897 1.00 89.12 85 VAL A CA 1
ATOM 662 C C . VAL A 1 85 ? 18.429 -11.185 -10.265 1.00 89.12 85 VAL A C 1
ATOM 664 O O . VAL A 1 85 ? 17.605 -11.157 -11.187 1.00 89.12 85 VAL A O 1
ATOM 667 N N . PRO A 1 86 ? 19.664 -11.707 -10.416 1.00 87.88 86 PRO A N 1
ATOM 668 C CA . PRO A 1 86 ? 20.158 -12.224 -11.685 1.00 87.88 86 PRO A CA 1
ATOM 669 C C . PRO A 1 86 ? 19.195 -13.203 -12.358 1.00 87.88 86 PRO A C 1
ATOM 671 O O . PRO A 1 86 ? 18.806 -14.212 -11.769 1.00 87.88 86 PRO A O 1
ATOM 674 N N . ASN A 1 87 ? 18.838 -12.914 -13.613 1.00 84.62 87 ASN A N 1
ATOM 675 C CA . ASN A 1 87 ? 17.973 -13.749 -14.459 1.00 84.62 87 ASN A CA 1
ATOM 676 C C . ASN A 1 87 ? 16.568 -14.023 -13.888 1.00 84.62 87 ASN A C 1
ATOM 678 O O . ASN A 1 87 ? 15.935 -15.020 -14.241 1.00 84.62 87 ASN A O 1
ATOM 682 N N . ARG A 1 88 ? 16.064 -13.165 -12.999 1.00 87.75 88 ARG A N 1
ATOM 683 C CA . ARG A 1 88 ? 14.702 -13.255 -12.461 1.00 87.75 88 ARG A CA 1
ATOM 684 C C . ARG A 1 88 ? 13.933 -11.989 -12.786 1.00 87.75 88 ARG A C 1
ATOM 686 O O . ARG A 1 88 ? 14.526 -10.930 -12.899 1.00 87.75 88 ARG A O 1
ATOM 693 N N . GLN A 1 89 ? 12.620 -12.118 -12.917 1.00 87.12 89 GLN A N 1
ATOM 694 C CA . GLN A 1 89 ? 11.696 -10.989 -12.884 1.00 87.12 89 GLN A CA 1
ATOM 695 C C . GLN A 1 89 ? 11.285 -10.770 -11.433 1.00 87.12 89 GLN A C 1
ATOM 697 O O . GLN A 1 89 ? 10.901 -11.732 -10.764 1.00 87.12 89 GLN A O 1
ATOM 702 N N . VAL A 1 90 ? 11.378 -9.534 -10.950 1.00 90.50 90 VAL A N 1
ATOM 703 C CA . VAL A 1 90 ? 11.051 -9.204 -9.562 1.00 90.50 90 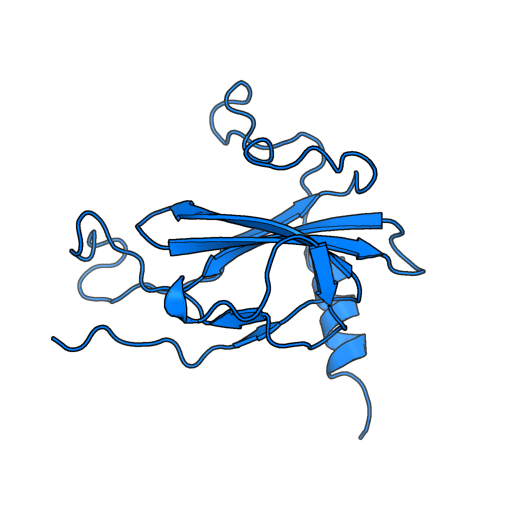VAL A CA 1
ATOM 704 C C . VAL A 1 90 ? 9.714 -8.473 -9.492 1.00 90.50 90 VAL A C 1
ATOM 706 O O . VAL A 1 90 ? 9.489 -7.460 -10.153 1.00 90.50 90 VAL A O 1
ATOM 709 N N . MET A 1 91 ? 8.825 -9.042 -8.688 1.00 91.81 91 MET A N 1
ATOM 710 C CA . MET A 1 91 ? 7.558 -8.476 -8.245 1.00 91.81 91 MET A CA 1
ATOM 711 C C . MET A 1 91 ? 7.520 -8.695 -6.738 1.00 91.81 91 MET A C 1
ATOM 713 O O . MET A 1 91 ? 7.793 -9.808 -6.281 1.00 91.81 91 MET A O 1
ATOM 717 N N . MET A 1 92 ? 7.210 -7.664 -5.966 1.00 91.81 92 MET A N 1
ATOM 718 C CA . MET A 1 92 ? 7.134 -7.767 -4.513 1.00 91.81 92 MET A CA 1
ATOM 719 C C . MET A 1 92 ? 6.136 -6.741 -3.966 1.00 91.81 92 MET A C 1
ATOM 721 O O . MET A 1 92 ? 5.584 -5.943 -4.720 1.00 91.81 92 MET A O 1
ATOM 725 N N . LEU A 1 93 ? 5.858 -6.822 -2.667 1.00 94.69 93 LEU A N 1
ATOM 726 C CA . LEU A 1 93 ? 5.035 -5.853 -1.957 1.00 94.69 93 LEU A CA 1
ATOM 727 C C . LEU A 1 93 ? 5.929 -5.069 -0.996 1.00 94.69 93 LEU A C 1
ATOM 729 O O . LEU A 1 93 ? 6.399 -5.621 0.001 1.00 94.69 93 LEU A O 1
ATOM 733 N N . HIS A 1 94 ? 6.114 -3.779 -1.263 1.00 95.56 94 HIS A N 1
ATOM 734 C CA . HIS A 1 94 ? 6.666 -2.842 -0.288 1.00 95.56 94 HIS A CA 1
ATOM 735 C C . HIS A 1 94 ? 5.562 -2.447 0.686 1.00 95.56 94 HIS A C 1
ATOM 737 O O . HIS A 1 94 ? 4.597 -1.793 0.297 1.00 95.56 94 HIS A O 1
ATOM 743 N N . PHE A 1 95 ? 5.688 -2.825 1.953 1.00 96.88 95 PHE A N 1
ATOM 744 C CA . PHE A 1 95 ? 4.651 -2.592 2.954 1.00 96.88 95 PHE A CA 1
ATOM 745 C C . PHE A 1 95 ? 5.173 -1.714 4.086 1.00 96.88 95 PHE A C 1
ATOM 747 O O . PHE A 1 95 ? 6.195 -2.026 4.695 1.00 96.88 95 PHE A O 1
ATOM 754 N N . GLU A 1 96 ? 4.462 -0.632 4.399 1.00 96.62 96 GLU A N 1
ATOM 755 C CA . GLU A 1 96 ? 4.813 0.242 5.520 1.00 96.62 96 GLU A CA 1
ATOM 756 C C . GLU A 1 96 ? 3.612 0.547 6.395 1.00 96.62 96 GLU A C 1
ATOM 758 O O . GLU A 1 96 ? 2.530 0.853 5.892 1.00 96.62 96 GLU A O 1
ATOM 763 N N . TYR A 1 97 ? 3.855 0.525 7.702 1.00 97.25 97 TYR A N 1
ATOM 764 C CA . TYR A 1 97 ? 2.876 0.801 8.739 1.00 97.25 97 TYR A CA 1
ATOM 765 C C . TYR A 1 97 ? 3.302 2.012 9.564 1.00 97.25 97 TYR A C 1
ATOM 767 O O . TYR A 1 97 ? 4.385 2.022 10.147 1.00 97.25 97 TYR A O 1
ATOM 775 N N . PHE A 1 98 ? 2.435 3.023 9.601 1.00 97.00 98 PHE A N 1
ATOM 776 C CA . PHE A 1 98 ? 2.620 4.275 10.325 1.00 97.00 98 PHE A CA 1
ATOM 777 C C . PHE A 1 98 ? 1.585 4.390 11.445 1.00 97.00 98 PHE A C 1
ATOM 779 O O . PHE A 1 98 ? 0.377 4.362 11.187 1.00 97.00 98 PHE A O 1
ATOM 786 N N . THR A 1 99 ? 2.051 4.535 12.685 1.00 95.88 99 THR A N 1
ATOM 787 C CA . THR A 1 99 ? 1.180 4.538 13.872 1.00 95.88 99 THR A CA 1
ATOM 788 C C . THR A 1 99 ? 0.425 5.849 14.069 1.00 95.88 99 THR A C 1
ATOM 790 O O . THR A 1 99 ? -0.641 5.846 14.680 1.0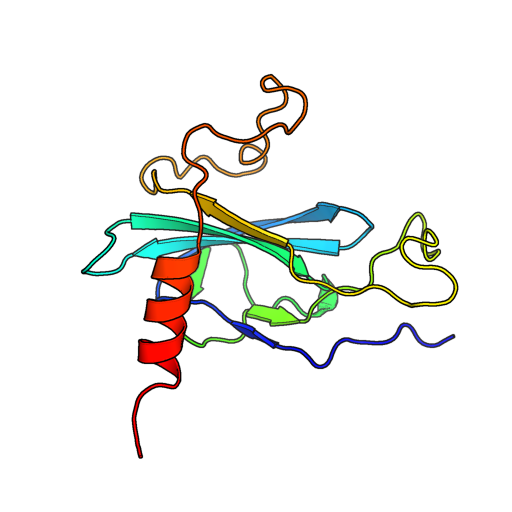0 95.88 99 THR A O 1
ATOM 793 N N . ASN A 1 100 ? 0.912 6.976 13.536 1.00 95.25 100 ASN A N 1
ATOM 794 C CA . ASN A 1 100 ? 0.208 8.250 13.645 1.00 95.25 100 ASN A CA 1
ATOM 795 C C . ASN A 1 100 ? -0.809 8.423 12.507 1.00 95.25 100 ASN A C 1
ATOM 797 O O . ASN A 1 100 ? -0.577 9.167 11.550 1.00 95.25 100 ASN A O 1
ATOM 801 N N . GLY A 1 101 ? -1.969 7.770 12.631 1.00 94.94 101 GLY A N 1
ATOM 802 C CA . GLY A 1 101 ? -3.067 7.896 11.665 1.00 94.94 101 GLY A CA 1
ATOM 803 C C . GLY A 1 101 ? -3.783 9.251 11.656 1.00 94.94 101 GLY A C 1
ATOM 804 O O . GLY A 1 101 ? -4.612 9.494 10.783 1.00 94.94 101 GLY A O 1
ATOM 805 N N . ASN A 1 102 ? -3.473 10.152 12.592 1.00 94.88 102 ASN A N 1
ATOM 806 C CA . ASN A 1 102 ? -4.015 11.514 12.578 1.00 94.88 102 ASN A CA 1
ATOM 807 C C . ASN A 1 102 ? -3.262 12.430 11.597 1.00 94.88 102 ASN A C 1
ATOM 809 O O . ASN A 1 102 ? -3.825 13.424 11.139 1.00 94.88 102 ASN A O 1
ATOM 813 N N . ASP A 1 103 ? -2.020 12.092 11.235 1.00 92.62 103 ASP A N 1
ATOM 814 C CA . ASP A 1 103 ? -1.252 12.812 10.216 1.00 92.62 103 ASP A CA 1
ATOM 815 C C . ASP A 1 103 ? -1.629 12.336 8.805 1.00 92.62 103 ASP A C 1
ATOM 817 O O . ASP A 1 103 ? -0.918 11.563 8.162 1.00 92.62 103 ASP A O 1
ATOM 821 N N . THR A 1 104 ? -2.791 12.795 8.340 1.00 90.81 104 THR A N 1
ATOM 822 C CA . THR A 1 104 ? -3.385 12.434 7.040 1.00 90.81 104 THR A CA 1
ATOM 823 C C . THR A 1 104 ? -2.829 13.238 5.863 1.00 90.81 104 THR A C 1
ATOM 825 O O . THR A 1 104 ? -3.148 12.952 4.709 1.00 90.81 104 THR A O 1
ATOM 828 N N . ASN A 1 105 ? -1.944 14.211 6.109 1.00 88.88 105 ASN A N 1
ATOM 829 C CA . ASN A 1 105 ? -1.276 14.995 5.069 1.00 88.88 105 ASN A CA 1
ATOM 830 C C . ASN A 1 105 ? -0.115 14.197 4.451 1.00 88.88 105 ASN A C 1
ATOM 832 O O . ASN A 1 105 ? 1.046 14.594 4.517 1.00 88.88 105 ASN A O 1
ATOM 836 N N . VAL A 1 106 ? -0.433 13.040 3.873 1.00 86.31 106 VAL A N 1
ATOM 837 C CA . VAL A 1 106 ? 0.549 12.022 3.466 1.00 86.31 106 VAL A CA 1
ATOM 838 C C . VAL A 1 106 ? 0.936 12.069 1.995 1.00 86.31 106 VAL A C 1
ATOM 840 O O . VAL A 1 106 ? 1.937 11.461 1.615 1.00 86.31 106 VAL A O 1
ATOM 843 N N . ILE A 1 107 ? 0.186 12.815 1.179 1.00 87.31 107 ILE A N 1
ATOM 844 C CA . ILE A 1 107 ? 0.382 12.975 -0.268 1.00 87.31 107 ILE A CA 1
ATOM 845 C C . ILE A 1 107 ? 1.829 13.421 -0.541 1.00 87.31 107 ILE A C 1
ATOM 847 O O . ILE A 1 107 ? 2.185 14.590 -0.409 1.00 87.31 107 ILE A O 1
ATOM 851 N N . GLY A 1 108 ? 2.681 12.464 -0.925 1.00 80.00 108 GLY A N 1
ATOM 852 C CA . GLY A 1 108 ? 4.100 12.680 -1.241 1.00 80.00 108 GLY A CA 1
ATOM 853 C C . GLY A 1 108 ? 5.011 12.929 -0.042 1.00 80.00 108 GLY A C 1
ATOM 854 O O . GLY A 1 108 ? 6.150 13.344 -0.237 1.00 80.00 108 GLY A O 1
ATOM 855 N N . LYS A 1 109 ? 4.522 12.692 1.178 1.00 87.31 109 LYS A N 1
ATOM 856 C CA . LYS A 1 109 ? 5.191 13.051 2.440 1.00 87.31 109 LYS A CA 1
ATOM 857 C C . LYS A 1 109 ? 5.500 11.853 3.341 1.00 87.31 109 LYS A C 1
ATOM 859 O O . LYS A 1 109 ? 6.062 12.027 4.414 1.00 87.31 109 LYS A O 1
ATOM 864 N N . LEU A 1 110 ? 5.175 10.633 2.905 1.00 90.56 110 LEU A N 1
ATOM 865 C CA . LEU A 1 110 ? 5.535 9.411 3.638 1.00 90.56 110 LEU A CA 1
ATOM 866 C C . LEU A 1 110 ? 7.037 9.088 3.607 1.00 90.56 110 LEU A C 1
ATOM 868 O O . LEU A 1 110 ? 7.519 8.353 4.463 1.00 90.56 110 LEU A O 1
ATOM 872 N N . THR A 1 111 ? 7.778 9.662 2.657 1.00 90.06 111 THR A N 1
ATOM 873 C CA . THR A 1 111 ? 9.240 9.565 2.582 1.00 90.06 111 THR A CA 1
ATOM 874 C C . THR A 1 111 ? 9.859 10.858 3.109 1.00 90.06 111 THR A C 1
ATOM 876 O O . THR A 1 111 ? 9.738 11.915 2.487 1.00 90.06 111 THR A O 1
ATOM 879 N N . ASP A 1 112 ? 10.534 10.775 4.253 1.00 90.38 112 ASP A N 1
ATOM 880 C CA . ASP A 1 112 ? 11.174 11.910 4.918 1.00 90.38 112 ASP A CA 1
ATOM 881 C C . ASP A 1 112 ? 12.638 12.027 4.475 1.00 90.38 112 ASP A C 1
ATOM 883 O O . ASP A 1 112 ? 13.542 11.440 5.069 1.00 90.38 112 ASP A O 1
ATOM 887 N N . LYS A 1 113 ? 12.885 12.807 3.418 1.00 90.19 113 LYS A N 1
ATOM 888 C CA . LYS A 1 113 ? 14.224 12.979 2.824 1.00 90.19 113 LYS A CA 1
ATOM 889 C C . LYS A 1 113 ? 15.269 13.563 3.781 1.00 90.19 113 LYS A C 1
ATOM 891 O O . LYS A 1 113 ? 16.458 13.456 3.493 1.00 90.19 113 LYS A O 1
ATOM 896 N N . SER A 1 114 ? 14.853 14.160 4.900 1.00 91.75 114 SER A N 1
ATOM 897 C CA . SER A 1 114 ? 15.777 14.682 5.912 1.00 91.75 114 SER A CA 1
ATOM 898 C C . SER A 1 114 ? 16.399 13.580 6.779 1.00 91.75 114 SER A C 1
ATOM 900 O O . SER A 1 114 ? 17.454 13.788 7.375 1.00 91.75 114 SER A O 1
ATOM 902 N N . LYS A 1 115 ? 15.794 12.384 6.820 1.00 90.31 115 LYS A N 1
ATOM 903 C CA . LYS A 1 115 ? 16.204 11.278 7.698 1.00 90.31 115 LYS A CA 1
ATOM 904 C C . LYS A 1 115 ? 17.019 10.221 6.976 1.00 90.31 115 LYS A C 1
ATOM 906 O O . LYS A 1 115 ? 16.587 9.087 6.782 1.00 90.31 115 LYS A O 1
ATOM 911 N N . LEU A 1 116 ? 18.221 10.596 6.564 1.00 91.56 116 LEU A N 1
ATOM 912 C CA . LEU A 1 116 ? 19.172 9.661 5.969 1.00 91.56 116 LEU A CA 1
ATOM 913 C C . LEU A 1 116 ? 19.614 8.571 6.973 1.00 91.56 116 LEU A C 1
ATOM 915 O O . LEU A 1 116 ? 19.636 8.818 8.177 1.00 91.56 116 L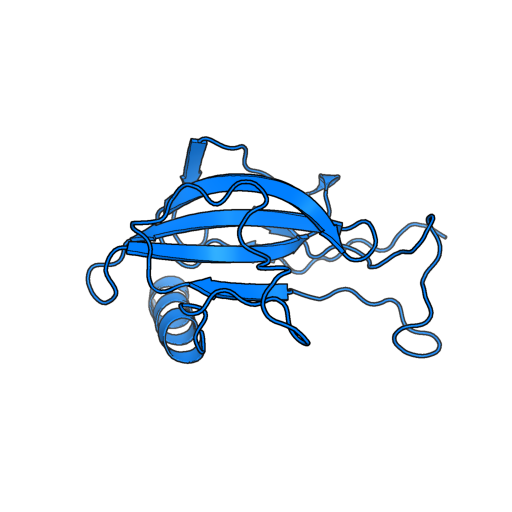EU A O 1
ATOM 919 N N . PRO A 1 117 ? 19.976 7.367 6.494 1.00 92.00 117 PRO A N 1
ATOM 920 C CA . PRO A 1 117 ? 20.001 6.963 5.084 1.00 92.00 117 PRO A CA 1
ATOM 921 C C . PRO A 1 117 ? 18.647 6.454 4.562 1.00 92.00 117 PRO A C 1
ATOM 923 O O . PRO A 1 117 ? 18.458 6.371 3.354 1.00 92.00 117 PRO A O 1
ATOM 926 N N . PHE A 1 118 ? 17.700 6.127 5.445 1.00 88.88 118 PHE A N 1
ATOM 927 C CA . PHE A 1 118 ? 16.507 5.353 5.074 1.00 88.88 118 PHE A CA 1
ATOM 928 C C . PHE A 1 118 ? 15.276 6.189 4.708 1.00 88.88 118 PHE A C 1
ATOM 930 O O . PHE A 1 118 ? 14.310 5.645 4.182 1.00 88.88 118 PHE A O 1
ATOM 937 N N . GLN A 1 119 ? 15.300 7.490 4.987 1.00 92.56 119 GLN A N 1
ATOM 938 C CA . GLN A 1 119 ? 14.265 8.468 4.650 1.00 92.56 119 GLN A CA 1
ATOM 939 C C . GLN A 1 119 ? 12.867 8.106 5.180 1.00 92.56 119 GLN A C 1
ATOM 941 O O . GLN A 1 119 ? 11.854 8.248 4.492 1.00 92.56 119 GLN A O 1
ATOM 946 N N . ARG A 1 120 ? 12.814 7.600 6.416 1.00 89.81 120 ARG A N 1
ATOM 947 C CA . ARG A 1 120 ? 11.594 7.083 7.054 1.00 89.81 120 ARG A CA 1
ATOM 948 C C . ARG A 1 120 ? 10.970 8.113 7.986 1.00 89.81 120 ARG A C 1
ATOM 950 O O . ARG A 1 120 ? 11.692 8.803 8.698 1.00 89.81 120 ARG A O 1
ATOM 957 N N . ARG A 1 121 ? 9.636 8.166 8.061 1.00 92.12 121 ARG A N 1
ATOM 958 C CA . ARG A 1 121 ? 8.951 8.866 9.162 1.00 92.12 121 ARG A CA 1
ATOM 959 C C . ARG A 1 121 ? 9.306 8.222 10.508 1.00 92.12 121 ARG A C 1
ATOM 961 O O . ARG A 1 121 ? 9.654 7.048 10.566 1.00 92.12 121 ARG A O 1
ATOM 968 N N . ASN A 1 122 ? 9.192 8.991 11.592 1.00 91.94 122 ASN A N 1
ATOM 969 C CA . ASN A 1 122 ? 9.522 8.506 12.943 1.00 91.94 122 ASN A CA 1
ATOM 970 C C . ASN A 1 122 ? 8.498 7.512 13.500 1.00 91.94 122 ASN A C 1
ATOM 972 O O . ASN A 1 122 ? 8.801 6.803 14.449 1.00 91.94 122 ASN A O 1
ATOM 976 N N . ASP A 1 123 ? 7.291 7.501 12.946 1.00 94.50 123 ASP A N 1
ATOM 977 C CA . ASP A 1 123 ? 6.179 6.673 13.397 1.00 94.50 123 ASP A CA 1
ATOM 978 C C . ASP A 1 123 ? 6.004 5.400 12.558 1.00 94.50 123 ASP A C 1
ATOM 980 O O . ASP A 1 123 ? 5.015 4.688 12.735 1.00 94.50 123 ASP A O 1
ATOM 984 N N . ILE A 1 124 ? 6.948 5.114 11.649 1.00 94.88 124 ILE A N 1
ATOM 985 C CA . ILE A 1 124 ? 7.016 3.810 10.993 1.00 94.88 124 ILE A CA 1
ATOM 986 C C . ILE A 1 124 ? 7.333 2.741 12.045 1.00 94.88 124 ILE A C 1
ATOM 988 O O . ILE A 1 124 ? 8.200 2.946 12.896 1.00 94.88 124 ILE A O 1
ATOM 992 N N . THR A 1 125 ? 6.662 1.597 11.992 1.00 94.81 125 T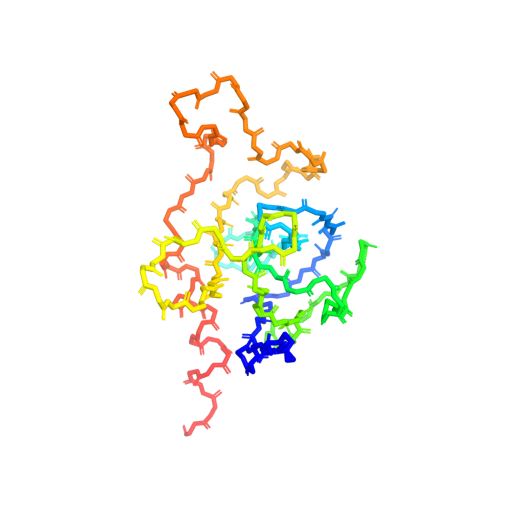HR A N 1
ATOM 993 C CA . THR A 1 125 ? 6.901 0.506 12.944 1.00 94.81 125 THR A CA 1
ATOM 994 C C . THR A 1 125 ? 6.756 -0.865 12.285 1.00 94.81 125 THR A C 1
ATOM 996 O O . THR A 1 125 ? 6.360 -0.971 11.122 1.00 94.81 125 THR A O 1
ATOM 999 N N . ASP A 1 126 ? 7.111 -1.912 13.026 1.00 95.25 126 ASP A N 1
ATOM 1000 C CA . ASP A 1 126 ? 6.954 -3.303 12.605 1.00 95.25 126 ASP A CA 1
ATOM 1001 C C . ASP A 1 126 ? 5.461 -3.635 12.384 1.00 95.25 126 ASP A C 1
ATOM 1003 O O . ASP A 1 126 ? 4.655 -3.488 13.309 1.00 95.25 126 ASP A O 1
ATOM 1007 N N . PRO A 1 127 ? 5.059 -4.059 11.170 1.00 95.25 127 PRO A N 1
ATOM 1008 C CA . PRO A 1 127 ? 3.670 -4.365 10.855 1.00 95.25 127 PRO A CA 1
ATOM 1009 C C . PRO A 1 127 ? 3.217 -5.759 11.311 1.00 95.25 127 PRO A C 1
ATOM 1011 O O . PRO A 1 127 ? 2.065 -6.113 11.061 1.00 95.25 127 PRO A O 1
ATOM 1014 N N . LEU A 1 128 ? 4.073 -6.579 11.931 1.00 94.19 128 LEU A N 1
ATOM 1015 C CA . LEU A 1 128 ? 3.765 -7.987 12.196 1.00 94.19 128 LEU A CA 1
ATOM 1016 C C . LEU A 1 128 ? 2.455 -8.175 12.970 1.00 94.19 128 LEU A C 1
ATOM 1018 O O . LEU A 1 128 ? 1.633 -9.009 12.591 1.00 94.19 128 LEU A O 1
ATOM 1022 N N . GLU A 1 129 ? 2.220 -7.380 14.013 1.00 91.69 129 GLU A N 1
ATOM 1023 C CA . GLU A 1 129 ? 1.006 -7.521 14.817 1.00 91.69 129 GLU A CA 1
ATOM 1024 C C . GLU A 1 129 ? -0.273 -7.170 14.043 1.00 91.69 129 GLU A C 1
ATOM 1026 O O . GLU A 1 129 ? -1.263 -7.901 14.133 1.00 91.69 129 GLU A O 1
ATOM 1031 N N . ILE A 1 130 ? -0.257 -6.082 13.261 1.00 91.88 130 ILE A N 1
ATOM 1032 C CA . ILE A 1 130 ? -1.433 -5.653 12.491 1.00 91.88 130 ILE A CA 1
ATOM 1033 C C . ILE A 1 130 ? -1.694 -6.590 11.308 1.00 91.88 130 ILE A C 1
ATOM 1035 O O . ILE A 1 130 ? -2.844 -6.860 10.967 1.00 91.88 130 ILE A O 1
ATOM 1039 N N . LEU A 1 131 ? -0.640 -7.154 10.712 1.00 92.25 131 LEU A N 1
ATOM 1040 C CA . LEU A 1 131 ? -0.767 -8.179 9.680 1.00 92.25 131 LEU A CA 1
ATOM 1041 C C . LEU A 1 131 ? -1.344 -9.475 10.251 1.00 92.25 131 LEU A C 1
ATOM 1043 O O . LEU A 1 131 ? -2.198 -10.083 9.611 1.00 92.25 131 LEU A O 1
ATOM 1047 N N . GLN A 1 132 ? -0.935 -9.878 11.456 1.00 90.25 132 GLN A N 1
ATOM 1048 C CA . GLN A 1 132 ? -1.489 -11.058 12.116 1.00 90.25 132 GLN A CA 1
ATOM 1049 C C . GLN A 1 132 ? -2.967 -10.864 12.476 1.00 90.25 132 GLN A C 1
ATOM 1051 O O . GLN A 1 132 ? -3.766 -11.778 12.269 1.00 90.25 132 GLN A O 1
ATOM 1056 N N . GLU A 1 133 ? -3.351 -9.684 12.977 1.00 86.31 133 GLU A N 1
ATOM 1057 C CA . GLU A 1 133 ? -4.761 -9.345 13.198 1.00 86.31 133 GLU A CA 1
ATOM 1058 C C . GLU A 1 133 ? -5.542 -9.373 11.880 1.00 86.31 133 GLU A C 1
ATOM 1060 O O . GLU A 1 133 ? -6.553 -10.067 11.788 1.00 86.31 133 GLU A O 1
ATOM 1065 N N . GLY A 1 134 ? -5.067 -8.665 10.853 1.00 83.31 134 GLY A N 1
ATOM 1066 C CA . GLY A 1 134 ? -5.717 -8.618 9.545 1.00 83.31 134 GLY A CA 1
ATOM 1067 C C . GLY A 1 134 ? -5.872 -10.009 8.929 1.00 83.31 134 GLY A C 1
ATOM 1068 O O . GLY A 1 134 ? -6.941 -10.340 8.415 1.00 83.31 134 GLY A O 1
ATOM 1069 N N . TYR A 1 135 ? -4.850 -10.861 9.042 1.00 87.69 135 TYR A N 1
ATOM 1070 C CA . TYR A 1 135 ? -4.910 -12.256 8.613 1.00 87.69 135 TYR A CA 1
ATOM 1071 C C . TYR A 1 135 ? -5.979 -13.035 9.382 1.00 87.69 135 TYR A C 1
ATOM 1073 O O . TYR A 1 135 ? -6.842 -13.650 8.763 1.00 87.69 135 TYR A O 1
ATOM 1081 N N . ASN A 1 136 ? -5.979 -12.972 10.715 1.00 87.25 136 ASN A N 1
ATOM 1082 C CA . ASN A 1 136 ? -6.948 -13.692 11.544 1.00 87.25 136 ASN A CA 1
ATOM 1083 C C . ASN A 1 136 ? -8.384 -13.211 11.294 1.00 87.25 136 ASN A C 1
ATOM 1085 O O . ASN A 1 136 ? -9.293 -14.026 11.169 1.00 87.25 136 ASN A O 1
ATOM 1089 N N . ASN A 1 137 ? -8.594 -11.905 11.153 1.00 82.44 137 ASN A N 1
ATOM 1090 C CA . ASN A 1 137 ? -9.917 -11.339 10.906 1.00 82.44 137 ASN A CA 1
ATOM 1091 C C . ASN A 1 137 ? -10.422 -11.630 9.483 1.00 82.44 137 ASN A C 1
ATOM 1093 O O . ASN A 1 137 ? -11.624 -11.558 9.248 1.00 82.44 137 ASN A O 1
ATOM 1097 N N . THR A 1 138 ? -9.528 -11.899 8.524 1.00 81.25 138 THR A N 1
ATOM 1098 C CA . THR A 1 138 ? -9.894 -12.162 7.118 1.00 81.25 138 THR A CA 1
ATOM 1099 C C . THR A 1 138 ? -10.002 -13.657 6.819 1.00 81.25 138 THR A C 1
ATOM 1101 O O . THR A 1 138 ? -10.875 -14.072 6.063 1.00 81.25 138 THR A O 1
ATOM 1104 N N . PHE A 1 139 ? -9.124 -14.469 7.410 1.00 83.38 139 PHE A N 1
ATOM 1105 C CA . PHE A 1 139 ? -8.935 -15.882 7.068 1.00 83.38 139 PHE A CA 1
ATOM 1106 C C . PHE A 1 139 ? -9.032 -16.832 8.274 1.00 83.38 139 PHE A C 1
ATOM 1108 O O . PHE A 1 139 ? -9.027 -18.046 8.088 1.00 83.38 139 PHE A O 1
ATOM 1115 N N . GLY A 1 140 ? -9.115 -16.311 9.502 1.00 78.12 140 GLY A N 1
ATOM 1116 C CA . GLY A 1 140 ? -9.103 -17.092 10.745 1.00 78.12 140 GLY A CA 1
ATOM 1117 C C . GLY A 1 140 ? -10.446 -17.706 11.170 1.00 78.12 140 GLY A C 1
ATOM 1118 O O . GLY A 1 140 ? -10.459 -18.468 12.132 1.00 78.12 140 GLY A O 1
ATOM 1119 N N . GLY A 1 141 ? -11.558 -17.435 10.473 1.00 65.88 141 GLY A N 1
ATOM 1120 C CA . GLY A 1 141 ? -12.852 -18.117 10.678 1.00 65.88 141 GLY A CA 1
ATOM 1121 C C . GLY A 1 141 ? -13.854 -17.750 9.575 1.00 65.88 141 GLY A C 1
ATOM 1122 O O . GLY A 1 141 ? -13.976 -16.580 9.234 1.00 65.88 141 GLY A O 1
ATOM 1123 N N . ASN A 1 142 ? -14.553 -18.673 8.905 1.00 45.75 142 ASN A N 1
ATOM 1124 C CA . ASN A 1 142 ? -15.128 -19.934 9.386 1.00 45.75 142 ASN A CA 1
ATOM 1125 C C . ASN A 1 142 ? -14.523 -21.210 8.754 1.00 45.75 142 ASN A C 1
ATOM 1127 O O . ASN A 1 142 ? -14.671 -21.451 7.552 1.00 45.75 142 ASN A O 1
ATOM 1131 N N . LYS A 1 143 ? -13.958 -22.074 9.604 1.00 45.03 143 LYS A N 1
ATOM 1132 C CA . LYS A 1 143 ? -14.197 -23.525 9.597 1.00 45.03 143 LYS A CA 1
ATOM 1133 C C . LYS A 1 143 ? -14.838 -23.891 10.927 1.00 45.03 143 LYS A C 1
ATOM 1135 O O . LYS A 1 143 ? -14.455 -23.242 11.925 1.00 45.03 143 LYS A O 1
#